Protein AF-A0AAU4IGB7-F1 (afdb_monomer_lite)

Structure (mmCIF, N/CA/C/O backbone):
data_AF-A0AAU4IGB7-F1
#
_entry.id   AF-A0AAU4IGB7-F1
#
loop_
_atom_site.group_PDB
_atom_site.id
_atom_site.type_symbol
_atom_site.label_atom_id
_atom_site.label_alt_id
_atom_site.label_comp_id
_atom_site.label_asym_id
_atom_site.label_entity_id
_atom_site.label_seq_id
_atom_site.pdbx_PDB_ins_code
_atom_site.Cartn_x
_atom_site.Cartn_y
_atom_site.Cartn_z
_atom_site.occupancy
_atom_site.B_iso_or_equiv
_atom_site.auth_seq_id
_atom_site.auth_comp_id
_atom_site.auth_asym_id
_atom_site.auth_atom_id
_atom_site.pdbx_PDB_model_num
ATOM 1 N N . MET A 1 1 ? -26.692 -17.966 -3.427 1.00 37.50 1 MET A N 1
ATOM 2 C CA . MET A 1 1 ? -25.501 -18.273 -2.607 1.00 37.50 1 MET A CA 1
ATOM 3 C C . MET A 1 1 ? -25.027 -16.982 -1.961 1.00 37.50 1 MET A C 1
ATOM 5 O O . MET A 1 1 ? -24.423 -16.149 -2.622 1.00 37.50 1 MET A O 1
ATOM 9 N N . THR A 1 2 ? -25.408 -16.761 -0.708 1.00 44.16 2 THR A N 1
ATOM 10 C CA . THR A 1 2 ? -25.169 -15.519 0.037 1.00 44.16 2 THR A CA 1
ATOM 11 C C . THR A 1 2 ? -23.832 -15.645 0.761 1.00 44.16 2 THR A C 1
ATOM 13 O O . THR A 1 2 ? -23.760 -16.163 1.869 1.00 44.16 2 THR A O 1
ATOM 16 N N . THR A 1 3 ? -22.738 -15.259 0.105 1.00 49.47 3 THR A N 1
ATOM 17 C CA . THR A 1 3 ? -21.422 -15.210 0.756 1.00 49.47 3 THR A CA 1
ATOM 18 C C . THR A 1 3 ? -21.432 -14.145 1.844 1.00 49.47 3 THR A C 1
ATOM 20 O O . THR A 1 3 ? -21.612 -12.960 1.570 1.00 49.47 3 THR A O 1
ATOM 23 N N . THR A 1 4 ? -21.240 -14.588 3.081 1.00 44.69 4 THR A N 1
ATOM 24 C CA . THR A 1 4 ? -21.247 -13.779 4.296 1.00 44.69 4 THR A CA 1
ATOM 25 C C . THR A 1 4 ? -20.224 -12.631 4.206 1.00 44.69 4 THR A C 1
ATOM 27 O O . THR A 1 4 ? -19.022 -12.890 4.086 1.00 44.69 4 THR A O 1
ATOM 30 N N . PRO A 1 5 ? -20.645 -11.354 4.293 1.00 52.59 5 PRO A N 1
ATOM 31 C CA . PRO A 1 5 ? -19.744 -10.200 4.176 1.00 52.59 5 PRO A CA 1
ATOM 32 C C . PRO A 1 5 ? -18.709 -10.131 5.312 1.00 52.59 5 PRO A C 1
ATOM 34 O O . PRO A 1 5 ? -17.590 -9.663 5.103 1.00 52.59 5 PRO A O 1
ATOM 37 N N . ALA A 1 6 ? -19.038 -10.683 6.485 1.00 53.97 6 ALA A N 1
ATOM 38 C CA . ALA A 1 6 ? -18.154 -10.720 7.651 1.00 53.97 6 ALA A CA 1
ATOM 39 C C . ALA A 1 6 ? -16.872 -11.544 7.430 1.00 53.97 6 ALA A C 1
ATOM 41 O O . ALA A 1 6 ? -15.858 -11.275 8.065 1.00 53.97 6 ALA A O 1
ATOM 42 N N . THR A 1 7 ? -16.884 -12.523 6.520 1.00 55.69 7 THR A N 1
ATOM 43 C CA . THR A 1 7 ? -15.719 -13.384 6.255 1.00 55.69 7 THR A CA 1
ATOM 44 C C . THR A 1 7 ? -14.787 -12.784 5.200 1.00 55.69 7 THR A C 1
ATOM 46 O O . THR A 1 7 ? -13.579 -13.000 5.243 1.00 55.69 7 THR A O 1
ATOM 49 N N . GLN A 1 8 ? -15.310 -11.985 4.264 1.00 60.53 8 GLN A N 1
ATOM 50 C CA . GLN A 1 8 ? -14.507 -11.413 3.173 1.00 60.53 8 GLN A CA 1
ATOM 51 C C . GLN A 1 8 ? -13.562 -10.305 3.649 1.00 60.53 8 GLN A C 1
ATOM 53 O O . GLN A 1 8 ? -12.463 -10.138 3.119 1.00 60.53 8 GLN A O 1
ATOM 58 N N . GLU A 1 9 ? -13.972 -9.546 4.657 1.00 61.22 9 GLU A N 1
ATOM 59 C CA . GLU A 1 9 ? -13.185 -8.446 5.193 1.00 61.22 9 GLU A CA 1
ATOM 60 C C . GLU A 1 9 ? -11.884 -8.865 5.915 1.00 61.22 9 GLU A C 1
ATOM 62 O O . GLU A 1 9 ? -10.828 -8.312 5.582 1.00 61.22 9 GLU A O 1
ATOM 67 N N . PRO A 1 10 ? -11.890 -9.836 6.852 1.00 61.22 10 PRO A N 1
ATOM 68 C CA . PRO A 1 10 ? -10.664 -10.308 7.492 1.00 61.22 10 PRO A CA 1
ATOM 69 C C . PRO A 1 10 ? -9.720 -10.985 6.492 1.00 61.22 10 PRO A C 1
ATOM 71 O O . PRO A 1 10 ? -8.507 -10.797 6.582 1.00 61.22 10 PRO A O 1
ATOM 74 N N . VAL A 1 11 ? -10.255 -11.694 5.490 1.00 64.50 11 VAL A N 1
ATOM 75 C CA . VAL A 1 11 ? -9.450 -12.304 4.419 1.00 64.50 11 VAL A CA 1
ATOM 76 C C . VAL A 1 11 ? -8.703 -11.229 3.625 1.00 64.50 11 VAL A C 1
ATOM 78 O O . VAL A 1 11 ? -7.488 -11.328 3.463 1.00 64.50 11 VAL A O 1
ATOM 81 N N . ARG A 1 12 ? -9.382 -10.143 3.223 1.00 79.19 12 ARG A N 1
ATOM 82 C CA . ARG A 1 12 ? -8.747 -9.018 2.513 1.00 79.19 12 ARG A CA 1
ATOM 83 C C . ARG A 1 12 ? -7.651 -8.349 3.346 1.00 79.19 12 ARG A C 1
ATOM 85 O O . ARG A 1 12 ? -6.558 -8.124 2.832 1.00 79.19 12 ARG A O 1
ATOM 92 N N . ALA A 1 13 ? -7.902 -8.069 4.626 1.00 83.25 13 ALA A N 1
ATOM 93 C CA . ALA A 1 13 ? -6.912 -7.435 5.500 1.00 83.25 13 ALA A CA 1
ATOM 94 C C . ALA A 1 13 ? -5.667 -8.317 5.724 1.00 83.25 13 ALA A C 1
ATOM 96 O O . ALA A 1 13 ? -4.544 -7.805 5.765 1.00 83.25 13 ALA A O 1
ATOM 97 N N . ASN A 1 14 ? -5.848 -9.637 5.826 1.00 87.56 14 ASN A N 1
ATOM 98 C CA . ASN A 1 14 ? -4.748 -10.590 5.961 1.00 87.56 14 ASN A CA 1
ATOM 99 C C . ASN A 1 14 ? -3.893 -10.658 4.690 1.00 87.56 14 ASN A C 1
ATOM 101 O O . ASN A 1 14 ? -2.666 -10.607 4.785 1.00 87.56 14 ASN A O 1
ATOM 105 N N . THR A 1 15 ? -4.516 -10.682 3.507 1.00 89.19 15 THR A N 1
ATOM 106 C CA . THR A 1 15 ? -3.800 -10.629 2.223 1.00 89.19 15 THR A CA 1
ATOM 107 C C . THR A 1 15 ? -2.986 -9.344 2.084 1.00 89.19 15 THR A C 1
ATOM 109 O O . THR A 1 15 ? -1.801 -9.400 1.752 1.00 89.19 15 THR A O 1
ATOM 112 N N . MET A 1 16 ? -3.581 -8.187 2.402 1.00 92.25 16 MET A N 1
ATOM 113 C CA . MET A 1 16 ? -2.875 -6.902 2.365 1.00 92.25 16 MET A CA 1
ATOM 114 C C . MET A 1 16 ? -1.665 -6.903 3.310 1.00 92.25 16 MET A C 1
ATOM 116 O O . MET A 1 16 ? -0.569 -6.496 2.919 1.00 92.25 16 MET A O 1
ATOM 120 N N . ARG A 1 17 ? -1.836 -7.404 4.543 1.00 92.88 17 ARG A N 1
ATOM 121 C CA . ARG A 1 17 ? -0.765 -7.484 5.546 1.00 92.88 17 ARG A CA 1
ATOM 122 C C . ARG A 1 17 ? 0.370 -8.402 5.092 1.00 92.88 17 ARG A C 1
ATOM 124 O O . ARG A 1 17 ? 1.528 -8.008 5.195 1.00 92.88 17 ARG A O 1
ATOM 131 N N . ALA A 1 18 ? 0.052 -9.579 4.554 1.00 90.50 18 ALA A N 1
ATOM 132 C CA . ALA A 1 18 ? 1.043 -10.517 4.029 1.00 90.50 18 ALA A CA 1
ATOM 133 C C . ALA A 1 18 ? 1.853 -9.904 2.875 1.00 90.50 18 ALA A C 1
ATOM 135 O O . ALA A 1 18 ? 3.083 -9.998 2.867 1.00 90.50 18 ALA A O 1
ATOM 136 N N . LEU A 1 19 ? 1.183 -9.207 1.948 1.00 90.62 19 LEU A N 1
ATOM 137 C CA . LEU A 1 19 ? 1.843 -8.510 0.845 1.00 90.62 19 LEU A CA 1
ATOM 138 C C . LEU A 1 19 ? 2.772 -7.398 1.349 1.00 90.62 19 LEU A C 1
ATOM 140 O O . LEU A 1 19 ? 3.922 -7.320 0.917 1.00 90.62 19 LEU A O 1
ATOM 144 N N . CYS A 1 20 ? 2.307 -6.577 2.298 1.00 92.62 20 CYS A N 1
ATOM 145 C CA . CYS A 1 20 ? 3.127 -5.535 2.915 1.00 92.62 20 CYS A CA 1
ATOM 146 C C . CYS A 1 20 ? 4.367 -6.126 3.589 1.00 92.62 20 CYS A C 1
ATOM 148 O O . CYS A 1 20 ? 5.466 -5.618 3.389 1.00 92.62 20 CYS A O 1
ATOM 150 N N . THR A 1 21 ? 4.214 -7.209 4.356 1.00 91.62 21 THR A N 1
ATOM 151 C CA . THR A 1 21 ? 5.342 -7.895 4.998 1.00 91.62 21 THR A CA 1
ATOM 152 C C . THR A 1 21 ? 6.347 -8.362 3.955 1.00 91.62 21 THR A C 1
ATOM 154 O O . THR A 1 21 ? 7.512 -7.990 4.049 1.00 91.62 21 THR A O 1
ATOM 157 N N . ARG A 1 22 ? 5.895 -9.080 2.918 1.00 88.38 22 ARG A N 1
ATOM 158 C CA . ARG A 1 22 ? 6.758 -9.580 1.838 1.00 88.38 22 ARG A CA 1
ATOM 159 C C . ARG A 1 22 ? 7.561 -8.461 1.174 1.00 88.38 22 ARG A C 1
ATOM 161 O O . ARG A 1 22 ? 8.760 -8.606 0.975 1.00 88.38 22 ARG A O 1
ATOM 168 N N . VAL A 1 23 ? 6.908 -7.345 0.851 1.00 89.75 23 VAL A N 1
ATOM 169 C CA . VAL A 1 23 ? 7.540 -6.203 0.169 1.00 89.75 23 VAL A CA 1
ATOM 170 C C . VAL A 1 23 ? 8.510 -5.450 1.075 1.00 89.75 23 VAL A C 1
ATOM 172 O O . VAL A 1 23 ? 9.504 -4.911 0.588 1.00 89.75 23 VAL A O 1
ATOM 175 N N . LEU A 1 24 ? 8.233 -5.387 2.379 1.00 90.44 24 LEU A N 1
ATOM 176 C CA . LEU A 1 24 ? 9.035 -4.636 3.345 1.00 90.44 24 LEU A CA 1
ATOM 177 C C . LEU A 1 24 ? 10.182 -5.442 3.955 1.00 90.44 24 LEU A C 1
ATOM 179 O O . LEU A 1 24 ? 11.077 -4.820 4.538 1.00 90.44 24 LEU A O 1
ATOM 183 N N . THR A 1 25 ? 10.210 -6.765 3.776 1.00 87.50 25 THR A N 1
ATOM 184 C CA . THR A 1 25 ? 11.327 -7.614 4.200 1.00 87.50 25 THR A CA 1
ATOM 185 C C . THR A 1 25 ? 12.661 -7.024 3.706 1.00 87.50 25 THR A C 1
ATOM 187 O O . THR A 1 25 ? 12.779 -6.615 2.542 1.00 87.50 25 THR A O 1
ATOM 190 N N . PRO A 1 26 ? 13.657 -6.853 4.593 1.00 74.25 26 PRO A N 1
ATOM 191 C CA . PRO A 1 26 ? 14.992 -6.408 4.204 1.00 74.25 26 PRO A CA 1
ATOM 192 C C . PRO A 1 26 ? 15.665 -7.424 3.272 1.00 74.25 26 PRO A C 1
ATOM 194 O O . PRO A 1 26 ? 15.387 -8.617 3.341 1.00 74.25 26 PRO A O 1
ATOM 197 N N . ASN A 1 27 ? 16.576 -6.966 2.412 1.00 66.50 27 ASN A N 1
ATOM 198 C CA . ASN A 1 27 ? 17.406 -7.812 1.536 1.00 66.50 27 ASN A CA 1
ATOM 199 C C . ASN A 1 27 ? 16.664 -8.638 0.469 1.00 66.50 27 ASN A C 1
ATOM 201 O O . ASN A 1 27 ? 17.293 -9.387 -0.275 1.00 66.50 27 ASN A O 1
ATOM 205 N N . THR A 1 28 ? 15.356 -8.448 0.288 1.00 60.97 28 THR A N 1
ATOM 206 C CA . THR A 1 28 ? 14.581 -9.081 -0.794 1.00 60.97 28 THR A CA 1
ATOM 207 C C . THR A 1 28 ? 14.782 -8.380 -2.145 1.00 60.97 28 THR A C 1
ATOM 209 O O . THR A 1 28 ? 13.860 -8.276 -2.940 1.00 60.97 28 TH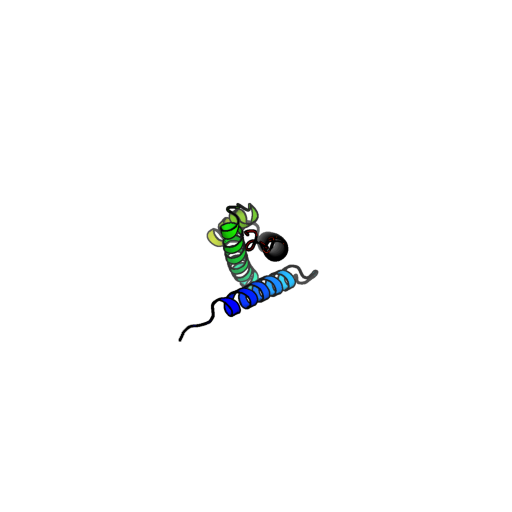R A O 1
ATOM 212 N N . TYR A 1 29 ? 15.990 -7.891 -2.448 1.00 55.78 29 TYR A N 1
ATOM 213 C CA . TYR A 1 29 ? 16.304 -7.217 -3.722 1.00 55.78 29 TYR A CA 1
ATOM 214 C C . TYR A 1 29 ? 16.191 -8.134 -4.958 1.00 55.78 29 TYR A C 1
ATOM 216 O O . TYR A 1 29 ? 16.341 -7.675 -6.088 1.00 55.78 29 TYR A O 1
ATOM 224 N N . ARG A 1 30 ? 15.878 -9.421 -4.771 1.00 56.72 30 ARG A N 1
ATOM 225 C CA . ARG A 1 30 ? 15.542 -10.374 -5.836 1.00 56.72 30 ARG A CA 1
ATOM 226 C C . ARG A 1 30 ? 14.041 -10.384 -6.140 1.00 56.72 30 ARG A C 1
ATOM 228 O O . ARG A 1 30 ? 13.411 -11.429 -6.050 1.00 56.72 30 ARG A O 1
ATOM 235 N N . ILE A 1 31 ? 13.468 -9.239 -6.502 1.00 54.28 31 ILE A N 1
ATOM 236 C CA . ILE A 1 31 ? 12.141 -9.222 -7.131 1.00 54.28 31 ILE A CA 1
ATOM 237 C C . ILE A 1 31 ? 12.381 -9.157 -8.646 1.00 54.28 31 ILE A C 1
ATOM 239 O O . ILE A 1 31 ? 12.926 -8.154 -9.120 1.00 54.28 31 ILE A O 1
ATOM 243 N N . PRO A 1 32 ? 12.057 -10.210 -9.421 1.00 57.88 32 PRO A N 1
ATOM 244 C CA . PRO A 1 32 ? 12.078 -10.151 -10.879 1.00 57.88 32 PRO A CA 1
ATOM 245 C C . PRO A 1 32 ? 11.270 -8.935 -11.349 1.00 57.88 32 PRO A C 1
ATOM 247 O O . PRO A 1 32 ? 10.194 -8.670 -10.822 1.00 57.88 32 PRO A O 1
ATOM 250 N N . GLY A 1 33 ? 11.761 -8.178 -12.334 1.00 55.59 33 GLY A N 1
ATOM 251 C CA . GLY A 1 33 ? 11.153 -6.894 -12.725 1.00 55.59 33 GLY A CA 1
ATOM 252 C C . GLY A 1 33 ? 9.651 -6.949 -13.061 1.00 55.59 33 GLY A C 1
ATOM 253 O O . GLY A 1 33 ? 8.964 -5.947 -12.874 1.00 55.59 33 GLY A O 1
ATOM 254 N N . GLY A 1 34 ? 9.132 -8.110 -13.487 1.00 59.97 34 GLY A N 1
ATOM 255 C CA . GLY A 1 34 ? 7.697 -8.336 -13.711 1.00 59.97 34 GLY A CA 1
ATOM 256 C C . GLY A 1 34 ? 6.851 -8.268 -12.433 1.00 59.97 34 GLY A C 1
ATOM 257 O O . GLY A 1 34 ? 5.787 -7.655 -12.433 1.00 59.97 34 GLY A O 1
ATOM 258 N N . GLU A 1 35 ? 7.364 -8.770 -11.309 1.00 73.19 35 GLU A N 1
ATOM 259 C CA . GLU A 1 35 ? 6.637 -8.787 -10.034 1.00 73.19 35 GLU A CA 1
ATOM 260 C C . GLU A 1 35 ? 6.495 -7.388 -9.409 1.00 73.19 35 GLU A C 1
ATOM 262 O O . GLU A 1 35 ? 5.551 -7.149 -8.653 1.00 73.19 35 GLU A O 1
ATOM 267 N N . VAL A 1 36 ? 7.392 -6.439 -9.719 1.00 80.31 36 VAL A N 1
ATOM 268 C CA . VAL A 1 36 ? 7.357 -5.083 -9.134 1.00 80.31 36 VAL A CA 1
ATOM 269 C C . VAL A 1 36 ? 6.139 -4.305 -9.619 1.00 80.31 36 VAL A C 1
ATOM 271 O O . VAL A 1 36 ? 5.453 -3.685 -8.807 1.00 80.31 36 VAL A O 1
ATOM 274 N N . ARG A 1 37 ? 5.838 -4.336 -10.923 1.00 80.94 37 ARG A N 1
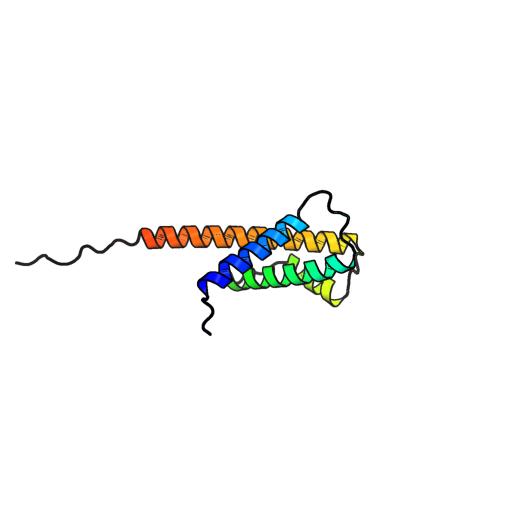ATOM 275 C CA . ARG A 1 37 ? 4.707 -3.584 -11.493 1.00 80.94 37 ARG A CA 1
ATOM 276 C C . ARG A 1 37 ? 3.374 -4.123 -10.983 1.00 80.94 37 ARG A C 1
ATOM 278 O O . ARG A 1 37 ? 2.535 -3.345 -10.538 1.00 80.94 37 ARG A O 1
ATOM 285 N N . GLU A 1 38 ? 3.203 -5.441 -11.002 1.00 85.31 38 GLU A N 1
ATOM 286 C CA . GLU A 1 38 ? 1.989 -6.102 -10.512 1.00 85.31 38 GLU A CA 1
ATOM 287 C C . GLU A 1 38 ? 1.792 -5.872 -9.012 1.00 85.31 38 GLU A C 1
ATOM 289 O O . GLU A 1 38 ? 0.715 -5.465 -8.573 1.00 85.31 38 GLU A O 1
ATOM 294 N N . THR A 1 39 ? 2.856 -6.036 -8.221 1.00 88.44 39 THR A N 1
ATOM 295 C CA . THR A 1 39 ? 2.812 -5.768 -6.779 1.00 88.44 39 THR A CA 1
ATOM 296 C C . THR A 1 39 ? 2.494 -4.300 -6.491 1.00 88.44 39 THR A C 1
ATOM 298 O O . THR A 1 39 ? 1.696 -4.011 -5.601 1.00 88.44 39 THR A O 1
ATOM 301 N N . THR A 1 40 ? 3.060 -3.369 -7.263 1.00 88.69 40 THR A N 1
ATOM 302 C CA . THR A 1 40 ? 2.753 -1.934 -7.169 1.00 88.69 40 THR A CA 1
ATOM 303 C C . THR A 1 40 ? 1.281 -1.663 -7.471 1.00 88.69 40 THR A C 1
ATOM 305 O O . THR A 1 40 ? 0.639 -0.953 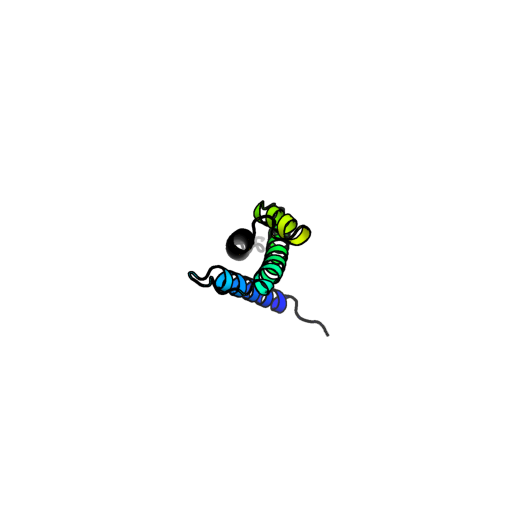-6.703 1.00 88.69 40 THR A O 1
ATOM 308 N N . ALA A 1 41 ? 0.716 -2.258 -8.527 1.00 88.44 41 ALA A N 1
ATOM 309 C CA . ALA A 1 41 ? -0.696 -2.091 -8.877 1.00 88.44 41 ALA A CA 1
ATOM 310 C C . ALA A 1 41 ? -1.635 -2.613 -7.777 1.00 88.44 41 ALA A C 1
ATOM 312 O O . ALA A 1 41 ? -2.586 -1.927 -7.397 1.00 88.44 41 ALA A O 1
ATOM 313 N N . LEU A 1 42 ? -1.337 -3.789 -7.213 1.00 90.88 42 LEU A N 1
ATOM 314 C CA . LEU A 1 42 ? -2.103 -4.359 -6.101 1.00 90.88 42 LEU A CA 1
ATOM 315 C C . LEU A 1 42 ? -2.040 -3.472 -4.853 1.00 90.88 42 LEU A C 1
ATOM 317 O O . LEU A 1 42 ? -3.075 -3.138 -4.275 1.00 90.88 42 LEU A O 1
ATOM 321 N N . LEU A 1 43 ? -0.837 -3.048 -4.456 1.00 92.25 43 LEU A N 1
ATOM 322 C CA . LEU A 1 43 ? -0.652 -2.149 -3.317 1.00 92.25 43 LEU A CA 1
ATOM 323 C C . LEU A 1 43 ? -1.358 -0.811 -3.533 1.00 92.25 43 LEU A C 1
ATOM 325 O O . LEU A 1 43 ? -2.007 -0.313 -2.617 1.00 92.25 43 LEU A O 1
ATOM 329 N N . HIS A 1 44 ? -1.273 -0.253 -4.738 1.00 91.88 44 HIS A N 1
ATOM 330 C CA . HIS A 1 44 ? -1.952 0.982 -5.100 1.00 91.88 44 HIS A CA 1
ATOM 331 C C . HIS A 1 44 ? -3.475 0.861 -4.931 1.00 91.88 44 HIS A C 1
ATOM 333 O O . HIS A 1 44 ? -4.090 1.700 -4.271 1.00 91.88 44 HIS A O 1
ATOM 339 N N . GLY A 1 45 ? -4.074 -0.223 -5.438 1.00 89.69 45 GLY A N 1
ATOM 340 C CA . GLY A 1 45 ? -5.498 -0.509 -5.253 1.00 89.69 45 GLY A CA 1
ATOM 341 C C . GLY A 1 45 ? -5.895 -0.622 -3.777 1.00 89.69 45 GLY A C 1
ATOM 342 O O . GLY A 1 45 ? -6.911 -0.062 -3.365 1.00 89.69 45 GLY A O 1
ATOM 343 N N . TYR A 1 46 ? -5.074 -1.279 -2.953 1.00 92.19 46 TYR A N 1
ATOM 344 C CA . TYR A 1 46 ? -5.327 -1.387 -1.514 1.00 92.19 46 TYR A CA 1
ATOM 345 C C . TYR A 1 46 ? -5.221 -0.055 -0.780 1.00 92.19 46 TYR A C 1
ATOM 347 O O . TYR A 1 46 ? -6.067 0.237 0.062 1.00 92.19 46 TYR A O 1
ATOM 355 N N . VAL A 1 47 ? -4.219 0.768 -1.093 1.00 91.06 47 VAL A N 1
ATOM 356 C CA . VAL A 1 47 ? -4.098 2.100 -0.492 1.00 91.06 47 VAL A CA 1
ATOM 357 C C . VAL A 1 47 ? -5.295 2.965 -0.885 1.00 91.06 47 VAL A C 1
ATOM 359 O O . VAL A 1 47 ? -5.889 3.579 -0.004 1.00 91.06 47 VAL A O 1
ATOM 362 N N . ARG A 1 48 ? -5.724 2.953 -2.156 1.00 89.69 48 ARG A N 1
ATOM 363 C CA . ARG A 1 48 ? -6.931 3.677 -2.595 1.00 89.69 48 ARG A CA 1
ATOM 364 C C . ARG A 1 48 ? -8.188 3.214 -1.867 1.00 89.69 48 ARG A C 1
ATOM 366 O O . ARG A 1 48 ? -8.980 4.053 -1.450 1.00 89.69 48 ARG A O 1
ATOM 373 N N . LEU A 1 49 ? -8.356 1.906 -1.682 1.00 89.19 49 LEU A N 1
ATOM 374 C CA . LEU A 1 49 ? -9.481 1.357 -0.926 1.00 89.19 49 LEU A CA 1
ATOM 375 C C . LEU A 1 49 ? -9.474 1.857 0.526 1.00 89.19 49 LEU A C 1
ATOM 377 O O . LEU A 1 49 ? -10.498 2.316 1.015 1.00 89.19 49 LEU A O 1
ATOM 381 N N . LEU A 1 50 ? -8.318 1.828 1.191 1.00 87.94 50 LEU A N 1
ATOM 382 C CA . LEU A 1 50 ? -8.185 2.264 2.584 1.00 87.94 50 LEU A CA 1
ATOM 383 C C . LEU A 1 50 ? -8.330 3.784 2.755 1.00 87.94 50 LEU A C 1
ATOM 385 O O . LEU A 1 50 ? -8.905 4.228 3.743 1.00 87.94 50 LEU A O 1
ATOM 389 N N . LEU A 1 51 ? -7.829 4.581 1.809 1.00 87.75 51 LEU A N 1
ATOM 390 C CA . LEU A 1 51 ? -7.998 6.038 1.810 1.00 87.75 51 LEU A CA 1
ATOM 391 C C . LEU A 1 51 ? -9.440 6.453 1.506 1.00 87.75 51 LEU A C 1
ATOM 393 O O . LEU A 1 51 ? -9.921 7.429 2.073 1.00 87.75 51 LEU A O 1
ATOM 397 N N . GLY A 1 52 ? -10.147 5.704 0.655 1.00 84.25 52 GLY A N 1
ATOM 398 C CA . GLY A 1 52 ? -11.570 5.925 0.391 1.00 84.25 52 GLY A CA 1
ATOM 399 C C . GLY A 1 52 ? -12.439 5.778 1.643 1.00 84.25 52 GLY A C 1
ATOM 400 O O . GLY A 1 52 ? -13.437 6.477 1.775 1.00 84.25 52 GLY A O 1
ATOM 401 N N . GLU A 1 53 ? -12.032 4.942 2.603 1.00 80.75 53 GLU A N 1
ATOM 402 C CA . GLU A 1 53 ? -12.709 4.822 3.902 1.00 80.75 53 GLU A CA 1
ATOM 403 C C . GLU A 1 53 ? -12.485 6.035 4.821 1.00 80.75 53 GLU A C 1
ATOM 405 O O . GLU A 1 53 ? -13.242 6.231 5.770 1.00 80.75 53 GLU A O 1
ATOM 410 N N . THR A 1 54 ? -11.440 6.832 4.579 1.00 75.38 54 THR A N 1
ATOM 411 C CA . THR A 1 54 ? -11.041 7.957 5.441 1.00 75.38 54 THR A CA 1
ATOM 412 C C . THR A 1 54 ? -11.162 9.326 4.773 1.00 75.38 54 THR A C 1
ATOM 414 O O . THR A 1 54 ? -10.955 10.333 5.445 1.00 75.38 54 THR A O 1
ATOM 417 N N . GLY A 1 55 ? -11.474 9.382 3.473 1.00 76.00 55 GLY A N 1
ATOM 418 C CA . GLY A 1 55 ? -11.469 10.618 2.682 1.00 76.00 55 GLY A CA 1
ATOM 419 C C . GLY A 1 55 ? -10.069 11.211 2.469 1.00 76.00 55 GLY A C 1
ATOM 420 O O . GLY A 1 55 ? -9.943 12.407 2.221 1.00 76.00 55 GLY A O 1
ATOM 421 N N . GLY A 1 56 ? -9.013 10.405 2.618 1.00 77.31 56 GLY A N 1
ATOM 422 C CA . GLY A 1 56 ? -7.625 10.869 2.571 1.00 77.31 56 GLY A CA 1
ATOM 423 C C . GLY A 1 56 ? -6.994 10.855 1.175 1.00 77.31 56 GLY A C 1
ATOM 424 O O . GLY A 1 56 ? -7.462 10.182 0.259 1.00 77.31 56 GLY A O 1
ATOM 425 N N . VAL A 1 57 ? -5.858 11.544 1.039 1.00 83.50 57 VAL A N 1
ATOM 426 C CA . VAL A 1 57 ? -4.985 11.503 -0.149 1.00 83.50 57 VAL A CA 1
ATOM 427 C C . VAL A 1 57 ? -3.580 11.039 0.235 1.00 83.50 57 VAL A C 1
ATOM 429 O O . VAL A 1 57 ? -3.145 11.221 1.372 1.00 83.50 57 VAL A O 1
ATOM 432 N N . SER A 1 58 ? -2.850 10.433 -0.704 1.00 82.50 58 SER A N 1
ATOM 433 C CA . SER A 1 58 ? -1.460 10.021 -0.489 1.00 82.50 58 SER A CA 1
ATOM 434 C C . SER A 1 58 ? -0.610 10.295 -1.720 1.00 82.50 58 SER A C 1
ATOM 436 O O . SER A 1 58 ? -0.908 9.795 -2.802 1.00 82.50 58 SER A O 1
ATOM 438 N N . GLN A 1 59 ? 0.496 11.017 -1.529 1.00 82.94 59 GLN A N 1
ATOM 439 C CA . GLN A 1 59 ? 1.481 11.259 -2.584 1.00 82.94 59 GLN A CA 1
ATOM 440 C C . GLN A 1 59 ? 2.031 9.947 -3.167 1.00 82.94 59 GLN A C 1
ATOM 442 O O . GLN A 1 59 ? 2.218 9.845 -4.372 1.00 82.94 59 GLN A O 1
ATOM 447 N N . ALA A 1 60 ? 2.179 8.905 -2.341 1.00 78.00 60 ALA A N 1
ATOM 448 C CA . ALA A 1 60 ? 2.628 7.590 -2.796 1.00 78.00 60 ALA A CA 1
ATOM 449 C C . ALA A 1 60 ? 1.647 6.926 -3.782 1.00 78.00 60 ALA A C 1
ATOM 451 O O . ALA A 1 60 ? 2.077 6.158 -4.638 1.00 78.00 60 ALA A O 1
ATOM 452 N N . CYS A 1 61 ? 0.341 7.212 -3.684 1.00 82.00 61 CYS A N 1
ATOM 453 C CA . CYS A 1 61 ? -0.628 6.781 -4.696 1.00 82.00 61 CYS A CA 1
ATOM 454 C C . CYS A 1 61 ? -0.428 7.536 -6.007 1.00 82.00 61 CYS A C 1
ATOM 456 O O . CYS A 1 61 ? -0.344 6.905 -7.055 1.00 82.00 61 CYS A O 1
ATOM 458 N N . THR A 1 62 ? -0.290 8.861 -5.946 1.00 83.25 62 THR A N 1
ATOM 459 C CA . THR A 1 62 ? -0.043 9.701 -7.126 1.00 83.25 62 THR A CA 1
ATOM 460 C C . THR A 1 62 ? 1.225 9.273 -7.869 1.00 83.25 62 THR A C 1
ATOM 462 O O . THR A 1 62 ? 1.219 9.124 -9.092 1.00 83.25 62 THR A O 1
ATOM 465 N N . ASP A 1 63 ? 2.312 9.027 -7.137 1.00 81.62 63 ASP A N 1
ATOM 466 C CA . ASP A 1 63 ? 3.588 8.596 -7.714 1.00 81.62 63 ASP A CA 1
ATOM 467 C C . ASP A 1 63 ? 3.480 7.189 -8.321 1.00 81.62 63 ASP A C 1
ATOM 469 O O . ASP A 1 63 ? 4.006 6.925 -9.405 1.00 81.62 63 ASP A O 1
ATOM 473 N N . ALA A 1 64 ? 2.715 6.296 -7.688 1.00 81.75 64 ALA A N 1
ATOM 474 C CA . ALA A 1 64 ? 2.430 4.980 -8.240 1.00 81.75 64 ALA A CA 1
ATOM 475 C C . ALA A 1 64 ? 1.582 5.034 -9.516 1.00 81.75 64 ALA A C 1
ATOM 477 O O . ALA A 1 64 ? 1.867 4.293 -10.453 1.00 81.75 64 ALA A O 1
ATOM 478 N N . GLU A 1 65 ? 0.574 5.907 -9.601 1.00 82.88 65 GLU A N 1
ATOM 479 C CA . GLU A 1 65 ? -0.216 6.095 -10.827 1.00 82.88 65 GLU A CA 1
ATOM 480 C C . GLU A 1 65 ? 0.662 6.568 -11.986 1.00 82.88 65 GLU A C 1
ATOM 482 O O . GLU A 1 65 ? 0.561 6.038 -13.098 1.00 82.88 65 GLU A O 1
ATOM 487 N N . ARG A 1 66 ? 1.587 7.500 -11.723 1.00 81.12 66 ARG A N 1
ATOM 488 C CA . ARG A 1 66 ? 2.574 7.941 -12.718 1.00 81.12 66 ARG A CA 1
ATOM 489 C C . ARG A 1 66 ? 3.447 6.781 -13.184 1.00 81.12 66 ARG A C 1
ATOM 491 O O . ARG A 1 66 ? 3.578 6.585 -14.393 1.00 81.12 66 ARG A O 1
ATOM 498 N N . LEU A 1 67 ? 3.965 5.987 -12.247 1.00 78.00 67 LEU A N 1
ATOM 499 C CA . LEU A 1 67 ? 4.814 4.831 -12.535 1.00 78.00 67 LEU A CA 1
ATOM 500 C C . LEU A 1 67 ? 4.084 3.724 -13.311 1.00 78.00 67 LEU A C 1
ATOM 502 O O . LEU A 1 67 ? 4.660 3.096 -14.199 1.00 78.00 67 LEU A O 1
ATOM 506 N N . LEU A 1 68 ? 2.812 3.477 -12.999 1.00 77.75 68 LEU A N 1
ATOM 507 C CA . LEU A 1 68 ? 1.994 2.464 -13.671 1.00 77.75 68 LEU A CA 1
ATOM 508 C C . LEU A 1 68 ? 1.596 2.878 -15.093 1.00 77.75 68 LEU A C 1
ATOM 510 O O . LEU A 1 68 ? 1.490 2.002 -15.958 1.00 77.75 68 LEU A O 1
ATOM 514 N N . SER A 1 69 ? 1.400 4.182 -15.319 1.00 78.62 69 SER A N 1
ATOM 515 C CA . SER A 1 69 ? 0.944 4.747 -16.597 1.00 78.62 69 SER A CA 1
ATOM 516 C C . SER A 1 69 ? 2.084 4.966 -17.594 1.00 78.62 69 SER A C 1
ATOM 518 O O . SER A 1 69 ? 1.925 4.663 -18.771 1.00 78.62 69 SER A O 1
ATOM 520 N N . HIS A 1 70 ? 3.242 5.450 -17.134 1.00 76.12 70 HIS A N 1
ATOM 521 C CA . HIS A 1 70 ? 4.371 5.815 -18.005 1.00 76.12 70 HIS A CA 1
ATOM 522 C C . HIS A 1 70 ? 5.538 4.820 -17.936 1.00 76.12 70 HIS A C 1
ATOM 524 O O . HIS A 1 70 ? 6.523 4.957 -18.658 1.00 76.12 70 HIS A O 1
ATOM 530 N N . GLY A 1 71 ? 5.436 3.803 -17.077 1.00 66.31 71 GLY A N 1
ATOM 531 C CA . GLY A 1 71 ? 6.539 2.899 -16.783 1.00 66.31 71 GLY A CA 1
ATOM 532 C C . GLY A 1 71 ? 7.594 3.540 -15.872 1.00 66.31 71 GLY A C 1
ATOM 533 O O . GLY A 1 71 ? 7.449 4.679 -15.421 1.00 66.31 71 GLY A O 1
ATOM 534 N N . PRO A 1 72 ? 8.669 2.802 -15.551 1.00 62.69 72 PRO A N 1
ATOM 535 C CA . PRO A 1 72 ? 9.697 3.275 -14.640 1.00 62.69 72 PRO A CA 1
ATOM 536 C C . PRO A 1 72 ? 10.624 4.268 -15.354 1.00 62.69 72 PRO A C 1
ATOM 538 O O . PRO A 1 72 ? 11.735 3.909 -15.738 1.00 62.69 72 PRO A O 1
ATOM 541 N N . GLY A 1 73 ? 10.195 5.524 -15.507 1.00 64.56 73 GLY A N 1
ATOM 542 C CA . GLY A 1 73 ? 11.067 6.615 -15.973 1.00 64.56 73 GLY A CA 1
ATOM 543 C C . GLY A 1 73 ? 12.317 6.803 -15.094 1.00 64.56 73 GLY A C 1
ATOM 544 O O . GLY A 1 73 ? 13.331 7.312 -15.550 1.00 64.56 73 GLY A O 1
ATOM 545 N N . GLU A 1 74 ? 12.262 6.306 -13.853 1.00 70.31 74 GLU A N 1
ATOM 546 C CA . GLU A 1 74 ? 13.332 6.304 -12.845 1.00 70.31 74 GLU A CA 1
ATOM 547 C C . GLU A 1 74 ? 14.124 4.972 -12.786 1.00 70.31 74 GLU A C 1
ATOM 549 O O . GLU A 1 74 ? 14.961 4.759 -11.906 1.00 70.31 74 GLU A O 1
ATOM 554 N N . GLY A 1 75 ? 13.847 4.027 -13.692 1.00 75.81 75 GLY A N 1
ATOM 555 C CA . GLY A 1 75 ? 14.470 2.702 -13.709 1.00 75.81 75 GLY A CA 1
ATOM 556 C C . GLY A 1 75 ? 13.971 1.741 -12.616 1.00 75.81 75 GLY A C 1
ATOM 557 O O . GLY A 1 75 ? 13.042 2.016 -11.854 1.00 75.81 75 GLY A O 1
ATOM 558 N N . ARG A 1 76 ? 14.583 0.548 -12.544 1.00 77.94 76 ARG A N 1
ATOM 559 C CA . ARG A 1 76 ? 14.123 -0.550 -11.661 1.00 77.94 76 ARG A CA 1
ATOM 560 C C . ARG A 1 76 ? 14.202 -0.201 -10.173 1.00 77.94 76 ARG A C 1
ATOM 562 O O . ARG A 1 76 ? 13.344 -0.628 -9.404 1.00 77.94 76 ARG A O 1
ATOM 569 N N . LEU A 1 77 ? 15.221 0.560 -9.775 1.00 80.44 77 LEU A N 1
ATOM 570 C CA . LEU A 1 77 ? 15.411 0.977 -8.387 1.00 80.44 77 LEU A CA 1
ATOM 571 C C . LEU A 1 77 ? 14.315 1.954 -7.944 1.00 80.44 77 LEU A C 1
ATOM 573 O O . LEU A 1 77 ? 13.735 1.750 -6.880 1.00 80.44 77 LEU A O 1
ATOM 577 N N . GLY A 1 78 ? 13.980 2.949 -8.775 1.00 81.06 78 GLY A N 1
ATOM 578 C CA . GLY A 1 78 ? 12.880 3.879 -8.498 1.00 81.06 78 GLY A CA 1
ATOM 579 C C . GLY A 1 78 ? 11.553 3.142 -8.320 1.00 81.06 78 GLY A C 1
ATOM 580 O O . GLY A 1 78 ? 10.887 3.288 -7.297 1.00 81.06 78 GLY A O 1
ATOM 581 N N . ALA A 1 79 ? 11.229 2.222 -9.235 1.00 80.31 79 ALA A N 1
ATOM 582 C CA . ALA A 1 79 ? 10.031 1.386 -9.115 1.00 80.31 79 ALA A CA 1
ATOM 583 C C . ALA A 1 79 ? 9.978 0.567 -7.820 1.00 80.31 79 ALA A C 1
AT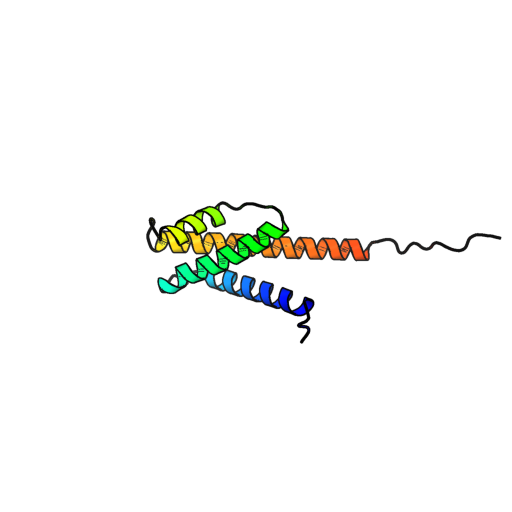OM 585 O O . ALA A 1 79 ? 8.931 0.474 -7.179 1.00 80.31 79 ALA A O 1
ATOM 586 N N . TRP A 1 80 ? 11.112 0.009 -7.399 1.00 83.88 80 TRP A N 1
ATOM 587 C CA . TRP A 1 80 ? 11.206 -0.726 -6.143 1.00 83.88 80 TRP A CA 1
ATOM 588 C C . TRP A 1 80 ? 11.007 0.176 -4.914 1.00 83.88 80 TRP A C 1
ATOM 590 O O . TRP A 1 80 ? 10.311 -0.214 -3.971 1.00 83.88 80 TRP A O 1
ATOM 600 N N . ILE A 1 81 ? 11.568 1.391 -4.923 1.00 86.38 81 ILE A N 1
ATOM 601 C CA . ILE A 1 81 ? 11.387 2.379 -3.850 1.00 86.38 81 ILE A CA 1
ATOM 602 C C . ILE A 1 81 ? 9.909 2.767 -3.730 1.00 86.38 81 ILE A C 1
ATOM 604 O O . ILE A 1 81 ? 9.360 2.688 -2.627 1.00 86.38 81 ILE A O 1
ATOM 608 N N . HIS A 1 82 ? 9.253 3.101 -4.844 1.00 87.62 82 HIS A N 1
ATOM 609 C CA . HIS A 1 82 ? 7.831 3.470 -4.879 1.00 87.62 82 HIS A CA 1
ATOM 610 C C . HIS A 1 82 ? 6.924 2.332 -4.409 1.00 87.62 82 HIS A C 1
ATOM 612 O O . HIS A 1 82 ? 6.058 2.535 -3.556 1.00 87.62 82 HIS A O 1
ATOM 618 N N . MET A 1 83 ? 7.182 1.102 -4.860 1.00 89.44 83 MET A N 1
ATOM 619 C CA . MET A 1 83 ? 6.477 -0.089 -4.378 1.00 89.44 83 MET A CA 1
ATOM 620 C C . MET A 1 83 ? 6.601 -0.240 -2.852 1.00 89.44 83 MET A C 1
ATOM 622 O O . MET A 1 83 ? 5.616 -0.496 -2.154 1.00 89.44 83 MET A O 1
ATOM 626 N N . ARG A 1 84 ? 7.803 -0.049 -2.292 1.00 91.38 84 ARG A N 1
ATOM 627 C CA . ARG A 1 84 ? 8.014 -0.108 -0.837 1.00 91.38 84 ARG A CA 1
ATOM 628 C C . ARG A 1 84 ? 7.386 1.070 -0.102 1.00 91.38 84 ARG A C 1
ATOM 630 O O . ARG A 1 84 ? 6.956 0.893 1.036 1.00 91.38 84 ARG A O 1
ATOM 637 N N . ALA A 1 85 ? 7.342 2.257 -0.699 1.00 91.56 85 ALA A N 1
ATOM 638 C CA . ALA A 1 85 ? 6.641 3.405 -0.134 1.00 91.56 85 ALA A CA 1
ATOM 639 C C . ALA A 1 85 ? 5.138 3.109 -0.013 1.00 91.56 85 ALA A C 1
ATOM 641 O O . ALA A 1 85 ? 4.588 3.208 1.084 1.00 91.56 85 ALA A O 1
ATOM 642 N N . LEU A 1 86 ? 4.510 2.606 -1.079 1.00 92.50 86 LEU A N 1
ATOM 643 C CA . LEU A 1 86 ? 3.118 2.149 -1.058 1.00 92.50 86 LEU A CA 1
ATOM 644 C C . LEU A 1 86 ? 2.862 1.071 0.000 1.00 92.50 86 LEU A C 1
ATOM 646 O O . LEU A 1 86 ? 1.884 1.159 0.740 1.00 92.50 86 LEU A O 1
ATOM 650 N N . ALA A 1 87 ? 3.744 0.074 0.122 1.00 93.88 87 ALA A N 1
ATOM 651 C CA . ALA A 1 87 ? 3.605 -0.963 1.144 1.00 93.88 87 ALA A CA 1
ATOM 652 C C . ALA A 1 87 ? 3.653 -0.393 2.573 1.00 93.88 87 ALA A C 1
ATOM 654 O O . ALA A 1 87 ? 2.909 -0.847 3.444 1.00 93.88 87 ALA A O 1
ATOM 655 N N . ARG A 1 88 ? 4.489 0.625 2.830 1.00 95.06 88 ARG A N 1
ATOM 656 C CA . ARG A 1 88 ? 4.512 1.322 4.129 1.00 95.06 88 ARG A CA 1
ATOM 657 C C . ARG A 1 88 ? 3.205 2.063 4.381 1.00 95.06 88 ARG A C 1
ATOM 659 O O . ARG A 1 88 ? 2.642 1.905 5.461 1.00 95.06 88 ARG A O 1
ATOM 666 N N . VAL A 1 89 ? 2.711 2.811 3.394 1.00 93.75 89 VAL A N 1
ATOM 667 C CA . VAL A 1 89 ? 1.437 3.538 3.500 1.00 93.75 89 VAL A CA 1
ATOM 668 C C . VAL A 1 89 ? 0.286 2.567 3.763 1.00 93.75 89 VAL A C 1
ATOM 670 O O . VAL A 1 89 ? -0.463 2.754 4.718 1.00 93.75 89 VAL A O 1
ATOM 673 N N . CYS A 1 90 ? 0.195 1.473 3.002 1.00 93.94 90 CYS A N 1
ATOM 674 C CA . CYS A 1 90 ? -0.815 0.434 3.203 1.00 93.94 90 CYS A CA 1
ATOM 675 C C . CYS A 1 90 ? -0.761 -0.143 4.628 1.00 93.94 90 CYS A C 1
ATOM 677 O O . CYS A 1 90 ? -1.790 -0.238 5.299 1.00 93.94 90 CYS A O 1
ATOM 679 N N . ARG A 1 91 ? 0.440 -0.452 5.141 1.00 94.44 91 ARG A N 1
ATOM 680 C CA . ARG A 1 91 ? 0.617 -0.957 6.511 1.00 94.44 91 ARG A CA 1
ATOM 681 C C . ARG A 1 91 ? 0.142 0.043 7.567 1.00 94.44 91 ARG A C 1
ATOM 683 O O . ARG A 1 91 ? -0.508 -0.373 8.522 1.00 94.44 91 ARG A O 1
ATOM 690 N N . VAL A 1 92 ? 0.461 1.328 7.411 1.00 93.75 92 VAL A N 1
ATOM 691 C CA . VAL A 1 92 ? 0.024 2.383 8.341 1.00 93.75 92 VAL A CA 1
ATOM 692 C C . VAL A 1 92 ? -1.498 2.497 8.336 1.00 93.75 92 VAL A C 1
ATOM 694 O O . VAL A 1 92 ? -2.110 2.391 9.394 1.00 93.75 92 VAL A O 1
ATOM 697 N N . LEU A 1 93 ? -2.120 2.598 7.160 1.00 91.81 93 LEU A N 1
ATOM 698 C CA . LEU A 1 93 ? -3.575 2.716 7.039 1.00 91.81 93 LEU A CA 1
ATOM 699 C C . LEU A 1 93 ? -4.315 1.501 7.620 1.00 91.81 93 LEU A C 1
ATOM 701 O O . LEU A 1 93 ? -5.340 1.662 8.282 1.00 91.81 93 LEU A O 1
ATOM 705 N N . LEU A 1 94 ? -3.781 0.286 7.442 1.00 91.81 94 LEU A N 1
ATOM 706 C CA . LEU A 1 94 ? -4.320 -0.923 8.077 1.00 91.81 94 LEU A CA 1
ATOM 707 C C . LEU A 1 94 ? -4.265 -0.856 9.606 1.00 91.81 94 LEU A C 1
ATOM 709 O O . LEU A 1 94 ? -5.228 -1.244 10.270 1.00 91.81 94 LEU A O 1
ATOM 713 N N . ILE A 1 95 ? -3.150 -0.378 10.167 1.00 91.81 95 ILE A N 1
ATOM 714 C CA . ILE A 1 95 ? -2.998 -0.206 11.616 1.00 91.81 95 ILE A CA 1
ATOM 715 C C . ILE A 1 95 ? -3.987 0.845 12.117 1.00 91.81 95 ILE A C 1
ATOM 717 O O . ILE A 1 95 ? -4.714 0.585 13.072 1.00 91.81 95 ILE A O 1
ATOM 721 N N . GLU A 1 96 ? -4.083 1.996 11.456 1.00 90.44 96 GLU A N 1
ATOM 722 C CA . GLU A 1 96 ? -5.035 3.036 11.846 1.00 90.44 96 GLU A CA 1
ATOM 723 C C . GLU A 1 96 ? -6.484 2.545 11.789 1.00 90.44 96 GLU A C 1
ATOM 725 O O . GLU A 1 96 ? -7.267 2.813 12.699 1.00 90.44 96 GLU A O 1
ATOM 730 N N . ARG A 1 97 ? -6.852 1.794 10.744 1.00 89.88 97 ARG A N 1
ATOM 731 C CA . ARG A 1 97 ? -8.171 1.161 10.615 1.00 89.88 97 ARG A CA 1
ATOM 732 C C . ARG A 1 97 ? -8.446 0.214 11.782 1.00 89.88 97 ARG A C 1
ATOM 734 O O . ARG A 1 97 ? -9.532 0.254 12.357 1.00 89.88 97 ARG A O 1
ATOM 741 N N . GLN A 1 98 ? -7.466 -0.609 12.156 1.00 89.44 98 GLN A N 1
ATOM 742 C CA . GLN A 1 98 ? -7.567 -1.518 13.298 1.00 89.44 98 GLN A CA 1
ATOM 743 C C . GLN A 1 98 ? -7.750 -0.749 14.616 1.00 89.44 98 GLN A C 1
ATOM 745 O O . GLN A 1 98 ? -8.645 -1.081 15.391 1.00 89.44 98 GLN A O 1
ATOM 750 N N . VAL A 1 99 ? -6.966 0.309 14.842 1.00 90.38 99 VAL A N 1
ATOM 751 C CA . VAL A 1 99 ? -7.077 1.169 16.032 1.00 90.38 99 VAL A CA 1
ATOM 752 C C . VAL A 1 99 ? -8.442 1.861 16.088 1.00 90.38 99 VAL A C 1
ATOM 754 O O . VAL A 1 99 ? -9.082 1.865 17.139 1.00 90.38 99 VAL A O 1
ATOM 757 N N . ARG A 1 100 ? -8.935 2.399 14.963 1.00 88.31 100 ARG A N 1
ATOM 758 C CA . ARG A 1 100 ? -10.276 3.005 14.865 1.00 88.31 100 ARG A CA 1
ATOM 759 C C . ARG A 1 100 ? -11.375 2.006 15.229 1.00 88.31 100 ARG A C 1
ATOM 761 O O . ARG A 1 100 ? -12.240 2.326 16.038 1.00 88.31 100 ARG A O 1
ATOM 768 N N . ARG A 1 101 ? -11.312 0.777 14.707 1.00 87.75 101 ARG A N 1
ATOM 769 C CA . ARG A 1 101 ? -12.272 -0.291 15.045 1.00 87.75 101 ARG A CA 1
ATOM 770 C C . ARG A 1 101 ? -12.268 -0.624 16.529 1.00 87.75 101 ARG A C 1
ATOM 772 O O . ARG A 1 101 ? -13.330 -0.664 17.131 1.00 87.75 101 ARG A O 1
ATOM 779 N N . GLN A 1 102 ? -11.088 -0.807 17.119 1.00 86.62 102 GLN A N 1
ATOM 780 C CA . GLN A 1 102 ? -10.957 -1.109 18.546 1.00 86.62 102 GLN A CA 1
ATOM 781 C C . GLN A 1 102 ? -11.545 0.005 19.421 1.00 86.62 102 GLN A C 1
ATOM 783 O O . GLN A 1 102 ? -12.270 -0.284 20.370 1.00 86.62 102 GLN A O 1
ATOM 788 N N . ARG A 1 103 ? -11.292 1.276 19.074 1.00 86.69 103 ARG A N 1
ATOM 789 C CA . ARG A 1 103 ? -11.884 2.430 19.771 1.00 86.69 103 ARG A CA 1
ATOM 790 C C . ARG A 1 103 ? -13.407 2.447 19.662 1.00 86.69 103 ARG A C 1
ATOM 792 O O . ARG A 1 103 ? -14.077 2.620 20.674 1.00 86.69 103 ARG A O 1
ATOM 799 N N . ASN A 1 104 ? -13.949 2.216 18.468 1.00 84.25 104 ASN A N 1
ATOM 800 C CA . ASN A 1 104 ? -15.395 2.204 18.247 1.00 84.25 104 ASN A CA 1
ATOM 801 C C . ASN A 1 104 ? -16.077 1.049 18.995 1.00 84.25 104 ASN A C 1
ATOM 803 O O . ASN A 1 104 ? -17.130 1.246 19.590 1.00 84.25 104 ASN A O 1
ATOM 807 N N . SER A 1 105 ? -15.458 -0.135 19.033 1.00 81.88 105 SER A N 1
ATOM 808 C CA . SER A 1 105 ? -15.952 -1.271 19.820 1.00 81.88 105 SER A CA 1
ATOM 809 C C . SER A 1 105 ? -15.922 -0.994 21.327 1.00 81.88 105 SER A C 1
ATOM 811 O O . SER A 1 105 ? -16.874 -1.332 22.024 1.00 81.88 105 SER A O 1
ATOM 813 N N . ALA A 1 106 ? -14.872 -0.339 21.834 1.00 76.06 106 ALA A N 1
ATOM 814 C CA . ALA A 1 106 ? -14.785 0.048 23.243 1.00 76.06 106 ALA A CA 1
ATOM 815 C C . ALA A 1 106 ? -15.813 1.128 23.625 1.00 76.06 106 ALA A C 1
ATOM 817 O O . ALA A 1 106 ? -16.351 1.090 24.728 1.00 76.06 106 ALA A O 1
ATOM 818 N N . ALA A 1 107 ? -16.110 2.066 22.719 1.00 72.38 107 ALA A N 1
ATOM 819 C CA . ALA A 1 107 ? -17.160 3.064 22.909 1.00 72.38 107 ALA A CA 1
ATOM 820 C C . ALA A 1 107 ? -18.564 2.433 22.879 1.00 72.38 107 ALA A C 1
ATOM 822 O O . ALA A 1 107 ? -19.388 2.751 23.730 1.00 72.38 107 ALA A O 1
ATOM 823 N N . ALA A 1 108 ? -18.813 1.488 21.967 1.00 70.62 108 ALA A N 1
ATOM 824 C CA . ALA A 1 108 ? -20.076 0.752 21.894 1.00 70.62 108 ALA A CA 1
ATOM 825 C C . ALA 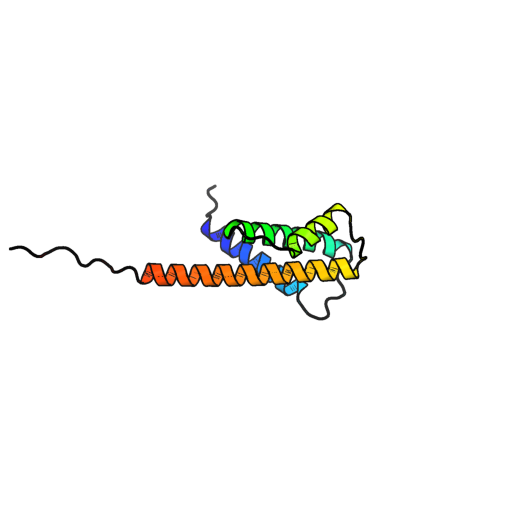A 1 108 ? -20.323 -0.127 23.135 1.00 70.62 108 ALA A C 1
ATOM 827 O O . ALA A 1 108 ? -21.448 -0.207 23.611 1.00 70.62 108 ALA A O 1
ATOM 828 N N . GLY A 1 109 ? -19.273 -0.729 23.706 1.00 60.75 109 GLY A N 1
ATOM 829 C CA . GLY A 1 109 ? -19.356 -1.465 24.975 1.00 60.75 109 GLY A CA 1
ATOM 830 C C . GLY A 1 109 ? -19.466 -0.580 26.227 1.00 60.75 109 GLY A C 1
ATOM 831 O O . GLY A 1 109 ? -19.667 -1.105 27.317 1.00 60.75 109 GLY A O 1
ATOM 832 N N . ARG A 1 110 ? -19.315 0.745 26.085 1.00 57.03 110 ARG A N 1
ATOM 833 C CA . ARG A 1 110 ? -19.452 1.749 27.156 1.00 57.03 110 ARG A CA 1
ATOM 834 C C . ARG A 1 110 ? -20.735 2.571 27.070 1.00 57.03 110 ARG A C 1
ATOM 836 O O . ARG A 1 110 ? -20.924 3.434 27.925 1.00 57.03 110 ARG A O 1
ATOM 843 N N . ALA A 1 111 ? -21.586 2.348 26.066 1.00 52.22 111 ALA A N 1
ATOM 844 C CA . ALA A 1 111 ? -22.901 2.972 26.049 1.00 52.22 111 ALA A CA 1
ATOM 845 C C . ALA A 1 111 ? -23.620 2.585 27.354 1.00 52.22 111 ALA A C 1
ATOM 847 O O . ALA A 1 111 ? -23.667 1.389 27.664 1.00 52.22 111 ALA A O 1
ATOM 848 N N . PRO A 1 112 ? -24.096 3.555 28.157 1.00 48.62 112 PRO A N 1
ATOM 849 C CA . PRO A 1 112 ? -24.839 3.232 29.362 1.00 48.62 112 PRO A CA 1
ATOM 850 C C . PRO A 1 112 ? -26.027 2.367 28.941 1.00 48.62 112 PRO A C 1
ATOM 852 O O . PRO A 1 112 ? -26.808 2.755 28.074 1.00 48.62 112 PRO A O 1
ATOM 855 N N . GLN A 1 113 ? -26.125 1.163 29.505 1.00 54.78 113 GLN A N 1
ATOM 856 C CA . GLN A 1 113 ? -27.406 0.476 29.556 1.00 54.78 113 GLN A CA 1
ATOM 857 C C . GLN A 1 113 ? -28.284 1.383 30.407 1.00 54.78 113 GLN A C 1
ATOM 859 O O . GLN A 1 113 ? -28.083 1.411 31.616 1.00 54.78 113 GLN A O 1
ATOM 86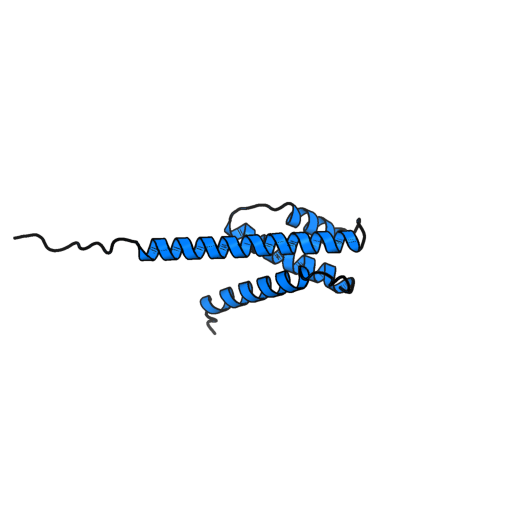4 N N . ASP A 1 114 ? -29.133 2.191 29.773 1.00 45.97 114 ASP A N 1
ATOM 865 C CA . ASP A 1 114 ? -30.148 2.995 30.451 1.00 45.97 114 ASP A CA 1
ATOM 866 C C . ASP A 1 114 ? -30.906 2.070 31.412 1.00 45.97 114 ASP A C 1
ATOM 868 O O . ASP A 1 114 ? -31.622 1.175 30.948 1.00 45.97 114 ASP A O 1
ATOM 872 N N . PRO A 1 115 ? -30.743 2.207 32.740 1.00 53.47 115 PRO A N 1
ATOM 873 C CA . PRO A 1 115 ? -31.639 1.575 33.676 1.00 53.47 115 PRO A CA 1
ATOM 874 C C . PRO A 1 115 ? -32.770 2.573 33.883 1.00 53.47 115 PRO A C 1
ATOM 876 O O . PRO A 1 115 ? -32.794 3.280 34.887 1.00 53.47 115 PRO A O 1
ATOM 879 N N . ASP A 1 116 ? -33.665 2.682 32.908 1.00 59.19 116 ASP A N 1
ATOM 880 C CA . ASP A 1 116 ? -34.909 3.402 33.127 1.00 59.19 116 ASP A CA 1
ATOM 881 C C . ASP A 1 116 ? -36.079 2.424 33.187 1.00 59.19 116 ASP A C 1
ATOM 883 O O . ASP A 1 116 ? -36.066 1.367 32.554 1.00 59.19 116 ASP A O 1
ATOM 887 N N . VAL A 1 117 ? -37.091 2.826 33.956 1.00 52.00 117 VAL A N 1
ATOM 888 C CA . VAL A 1 117 ? -38.321 2.107 34.336 1.00 52.00 117 VAL A CA 1
ATOM 889 C C . VAL A 1 117 ? -38.100 1.143 35.527 1.00 52.00 117 VAL A C 1
ATOM 891 O O . VAL A 1 117 ? -37.603 0.037 35.371 1.00 52.00 117 VAL A O 1
ATOM 894 N N . VAL A 1 118 ? -38.423 1.477 36.785 1.00 45.53 118 VAL A N 1
ATOM 895 C CA . VAL A 1 118 ? -39.696 2.015 37.299 1.00 45.53 118 VAL A CA 1
ATOM 896 C C . VAL A 1 118 ? -39.447 2.930 38.513 1.00 45.53 118 VAL A C 1
ATOM 898 O O . VAL A 1 118 ? -39.005 2.474 39.565 1.00 45.53 118 VAL A O 1
ATOM 901 N N . VAL A 1 119 ? -39.850 4.198 38.418 1.00 54.31 119 VAL A N 1
ATOM 902 C CA . VAL A 1 119 ? -40.358 4.958 39.571 1.00 54.31 119 VAL A CA 1
ATOM 903 C C . VAL A 1 119 ? -41.793 5.344 39.247 1.00 54.31 119 VAL A C 1
ATOM 905 O O . VAL A 1 119 ? -42.022 5.900 38.171 1.00 54.31 119 VAL A O 1
ATOM 908 N N . LYS A 1 120 ? -42.691 5.073 40.211 1.00 46.81 120 LYS A N 1
ATOM 909 C CA . LYS A 1 120 ? -44.111 5.468 40.397 1.00 46.81 120 LYS A CA 1
ATOM 910 C C . LYS A 1 120 ? -44.970 4.212 40.630 1.00 46.81 120 LYS A C 1
ATOM 912 O O . LYS A 1 120 ? -44.950 3.326 39.788 1.00 46.81 120 LYS A O 1
ATOM 917 N N . GLN A 1 121 ? -45.717 4.055 41.725 1.00 44.06 121 GLN A N 1
ATOM 918 C CA . GLN A 1 121 ? -46.165 4.952 42.805 1.00 44.06 121 GLN A CA 1
ATOM 919 C C . GLN A 1 121 ? -46.185 4.201 44.137 1.00 44.06 121 GLN A C 1
ATOM 921 O O . GLN A 1 121 ? -46.430 2.976 44.101 1.00 44.06 121 GLN A O 1
#

Secondary structure (DSSP, 8-state):
----HHHHHHHHHHHHHHHHHHHHSTT-----HHHHHHHHHHHHHHHHHHHHTTT---HHHHHHHHHHHH--TTHHHHHHHHHHHHHHHHHHHHHHHHHHHHHHHHHHTTS----------

pLDDT: mean 76.67, std 15.34, range [37.5, 95.06]

Sequence (121 aa):
MTTTPATQEPVRANTMRALCTRVLTPNTYRIPGGEVRETTALLHGYVRLLLGETGGVSQACTDAERLLSHGPGEGRLGAWIHMRALARVCRVLLIERQVRRQRNSAAAGRAPQDPDVVVKQ

Foldseek 3Di:
DDDDPVVVVVVVLVVLLVLLCQLQDPPVPPDDLVNLLVLLVVLLVLLVVLCVVVVDDDPLNVVSVVCNPVNPPVPSVSSSVSSNVSSVSSVVSSVVVVVVVVVVVVVVVPDPPPPDDDDDD

Radius of gyration: 20.53 Å; chains: 1; bounding box: 64×30×61 Å